Protein AF-A0A7K2NLE5-F1 (afdb_monomer_lite)

Secondary structure (DSSP, 8-state):
-HHHHHHHHHHHHHHTT--GGGTTTS-----------HHHHHHTTS-TT-HHHHHHHH-HHHHHHHHHHHHT-

Structure (mmCIF, N/CA/C/O backbone):
data_AF-A0A7K2NLE5-F1
#
_entry.id   AF-A0A7K2NLE5-F1
#
loop_
_atom_site.group_PDB
_atom_site.id
_atom_site.type_symbol
_atom_site.label_atom_id
_atom_site.label_alt_id
_atom_site.label_comp_id
_atom_site.label_asym_id
_atom_site.label_entity_id
_atom_site.label_seq_id
_atom_site.pdbx_PDB_ins_code
_atom_site.Cartn_x
_atom_site.Cartn_y
_atom_site.Cartn_z
_atom_site.occupancy
_atom_site.B_iso_or_equiv
_atom_site.auth_seq_id
_atom_site.auth_comp_id
_atom_site.auth_asym_id
_atom_site.auth_atom_id
_atom_site.pdbx_PDB_model_num
ATOM 1 N N . GLN A 1 1 ? 13.847 -1.722 -7.180 1.00 61.47 1 GLN A N 1
ATOM 2 C CA . GLN A 1 1 ? 13.169 -0.452 -6.843 1.00 61.47 1 GLN A CA 1
ATOM 3 C C . GLN A 1 1 ? 11.784 -0.692 -6.236 1.00 61.47 1 GLN A C 1
ATOM 5 O O . GLN A 1 1 ? 11.597 -0.353 -5.081 1.00 61.47 1 GLN A O 1
ATOM 10 N N . GLN A 1 2 ? 10.845 -1.365 -6.918 1.00 62.56 2 GLN A N 1
ATOM 11 C CA . GLN A 1 2 ? 9.472 -1.550 -6.399 1.00 62.56 2 GLN A CA 1
ATOM 12 C C . GLN A 1 2 ? 9.358 -2.315 -5.057 1.00 62.56 2 GLN A C 1
ATOM 14 O O . GLN A 1 2 ? 8.480 -1.994 -4.267 1.00 62.56 2 GLN A O 1
ATOM 19 N N . ARG A 1 3 ? 10.233 -3.295 -4.771 1.00 78.56 3 ARG A N 1
ATOM 20 C CA . ARG A 1 3 ? 10.199 -4.051 -3.500 1.00 78.56 3 ARG A CA 1
ATOM 21 C C . ARG A 1 3 ? 10.608 -3.201 -2.292 1.00 78.56 3 ARG A C 1
ATOM 23 O O . ARG A 1 3 ? 9.852 -3.120 -1.337 1.00 78.56 3 ARG A O 1
ATOM 30 N N . LEU A 1 4 ? 11.740 -2.502 -2.401 1.00 82.19 4 LEU A N 1
ATOM 31 C CA . LEU A 1 4 ? 12.205 -1.564 -1.372 1.00 82.19 4 LEU A CA 1
ATOM 32 C C . LEU A 1 4 ? 11.171 -0.472 -1.105 1.00 82.19 4 LEU A C 1
ATOM 34 O O . LEU A 1 4 ? 10.966 -0.102 0.036 1.00 82.19 4 LEU A O 1
ATOM 38 N N . LEU A 1 5 ? 10.490 0.011 -2.147 1.00 82.12 5 LEU A N 1
ATOM 39 C CA . LEU A 1 5 ? 9.446 1.018 -1.989 1.00 82.12 5 LEU A CA 1
ATOM 40 C C . LEU A 1 5 ? 8.239 0.497 -1.188 1.00 82.12 5 LEU A C 1
ATOM 42 O O . LEU A 1 5 ? 7.650 1.253 -0.423 1.00 82.12 5 LEU A O 1
ATOM 46 N N . LEU A 1 6 ? 7.862 -0.775 -1.353 1.00 84.44 6 LEU A N 1
ATOM 47 C CA . LEU A 1 6 ? 6.795 -1.386 -0.554 1.00 84.44 6 LEU A CA 1
ATOM 48 C C . LEU A 1 6 ? 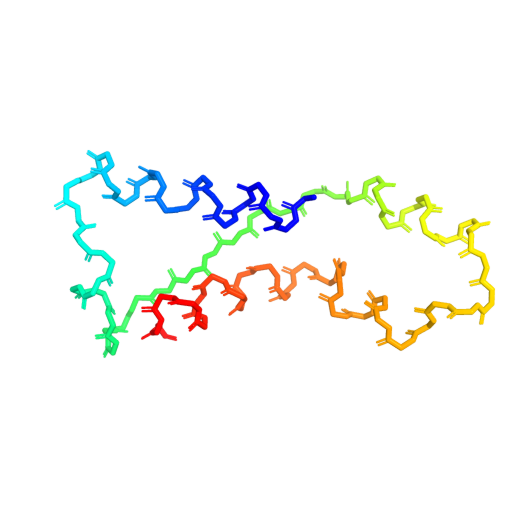7.226 -1.579 0.904 1.00 84.44 6 LEU A C 1
ATOM 50 O O . LEU A 1 6 ? 6.461 -1.241 1.802 1.00 84.44 6 LEU A O 1
ATOM 54 N N . GLU A 1 7 ? 8.444 -2.076 1.127 1.00 87.50 7 GLU A N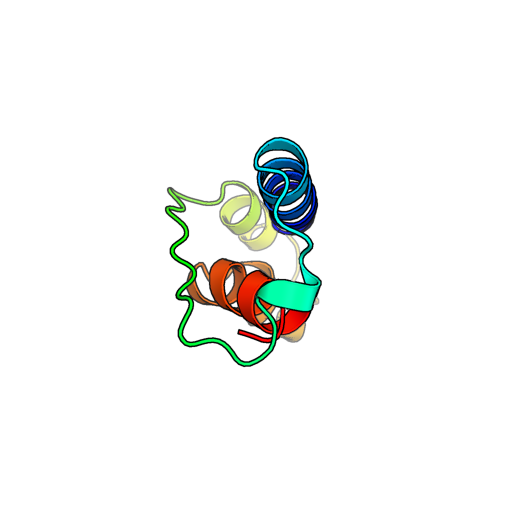 1
ATOM 55 C CA . GLU A 1 7 ? 9.018 -2.271 2.465 1.00 87.50 7 GLU A CA 1
ATOM 56 C C . GLU A 1 7 ? 9.093 -0.937 3.228 1.00 87.50 7 GLU A C 1
ATOM 58 O O . GLU A 1 7 ? 8.522 -0.813 4.307 1.00 87.50 7 GLU A O 1
ATOM 63 N N . THR A 1 8 ? 9.665 0.108 2.625 1.00 88.38 8 THR A N 1
ATOM 64 C CA . THR A 1 8 ? 9.792 1.418 3.284 1.00 88.38 8 THR A CA 1
ATOM 65 C C . THR A 1 8 ? 8.455 2.123 3.491 1.00 88.38 8 THR A C 1
ATOM 67 O O . THR A 1 8 ? 8.291 2.850 4.469 1.00 88.38 8 THR A O 1
ATOM 70 N N . SER A 1 9 ? 7.474 1.911 2.605 1.00 86.38 9 SER A N 1
ATOM 71 C CA . SER A 1 9 ? 6.116 2.437 2.808 1.00 86.38 9 SER A CA 1
ATOM 72 C C . SER A 1 9 ? 5.437 1.783 4.012 1.00 86.38 9 SER A C 1
ATOM 74 O O . SER A 1 9 ? 4.732 2.461 4.755 1.00 86.38 9 SER A O 1
ATOM 76 N N . TRP A 1 10 ? 5.659 0.483 4.226 1.00 88.19 10 TRP A N 1
ATOM 77 C CA . TRP A 1 10 ? 5.147 -0.234 5.393 1.00 88.19 10 TRP A CA 1
ATOM 78 C C . TRP A 1 10 ? 5.824 0.239 6.685 1.00 88.19 10 TRP A C 1
ATOM 80 O O . TRP A 1 10 ? 5.141 0.626 7.630 1.00 88.19 10 TRP A O 1
ATOM 90 N N . GLU A 1 11 ? 7.157 0.303 6.695 1.00 91.69 11 GLU A N 1
ATOM 91 C CA . GLU A 1 11 ? 7.941 0.791 7.839 1.00 91.69 11 GLU A CA 1
ATOM 92 C C . GLU A 1 11 ? 7.554 2.224 8.238 1.00 91.69 11 GLU A C 1
ATOM 94 O O . GLU A 1 11 ? 7.479 2.548 9.423 1.00 91.69 11 GLU A O 1
ATO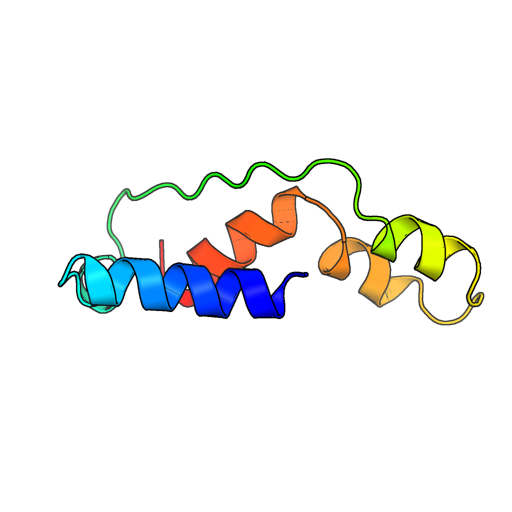M 99 N N . ALA A 1 12 ? 7.262 3.091 7.263 1.00 90.81 12 ALA A N 1
ATOM 100 C CA . ALA A 1 12 ? 6.817 4.458 7.525 1.00 90.81 12 ALA A CA 1
ATOM 101 C C . ALA A 1 12 ? 5.471 4.509 8.270 1.00 90.81 12 ALA A C 1
ATOM 103 O O . ALA A 1 12 ? 5.298 5.332 9.172 1.00 90.81 12 ALA A O 1
ATOM 104 N N . LEU A 1 13 ? 4.527 3.629 7.920 1.00 90.25 13 LEU A N 1
ATOM 105 C CA . LEU A 1 13 ? 3.240 3.518 8.613 1.00 90.25 13 LEU A CA 1
ATOM 106 C C . LEU A 1 13 ? 3.418 3.001 10.043 1.00 90.25 13 LEU A C 1
ATOM 108 O O . LEU A 1 13 ? 2.838 3.562 10.973 1.00 90.25 13 LEU A O 1
ATOM 112 N N . GLU A 1 14 ? 4.262 1.985 10.227 1.00 92.62 14 GLU A N 1
ATOM 113 C CA . GLU A 1 14 ? 4.578 1.441 11.550 1.00 92.62 14 GLU A CA 1
ATOM 114 C C . GLU A 1 14 ? 5.243 2.483 12.450 1.00 92.62 14 GLU A C 1
ATOM 116 O O . GLU A 1 14 ? 4.831 2.652 13.598 1.00 92.62 14 GLU A O 1
ATOM 121 N N . HIS A 1 15 ? 6.208 3.243 11.924 1.00 93.94 15 HIS A N 1
ATOM 122 C CA . HIS A 1 15 ? 6.846 4.338 12.656 1.00 93.94 15 HIS A CA 1
ATOM 123 C C . HIS A 1 15 ? 5.820 5.394 13.087 1.00 93.94 15 HIS A C 1
ATOM 125 O O . HIS A 1 15 ? 5.865 5.887 14.212 1.00 93.94 15 HIS A O 1
ATOM 131 N N . ALA A 1 16 ? 4.866 5.723 12.215 1.00 90.75 16 ALA A N 1
ATOM 132 C CA . ALA A 1 16 ? 3.791 6.660 12.527 1.00 90.75 16 ALA A CA 1
ATOM 133 C C . ALA A 1 16 ? 2.749 6.096 13.516 1.00 90.75 16 ALA A C 1
ATOM 135 O O . ALA A 1 16 ? 1.842 6.824 13.920 1.00 90.75 16 ALA A O 1
ATOM 136 N N . GLY A 1 17 ? 2.845 4.816 13.899 1.00 92.25 17 GLY A N 1
ATOM 137 C CA . GLY A 1 17 ? 1.854 4.137 14.732 1.00 92.25 17 GLY A CA 1
ATOM 138 C C . GLY A 1 17 ? 0.509 3.939 14.028 1.00 92.25 17 GLY A C 1
ATOM 139 O O . GLY A 1 17 ? -0.514 3.774 14.693 1.00 92.25 17 GLY A O 1
ATOM 140 N N . ILE A 1 18 ? 0.488 3.982 12.692 1.00 89.94 18 ILE A N 1
ATOM 141 C CA . ILE A 1 18 ? -0.721 3.831 11.884 1.00 89.94 18 ILE A CA 1
ATOM 142 C C . ILE A 1 18 ? -0.800 2.375 11.418 1.00 89.94 18 ILE A C 1
ATOM 144 O O . ILE A 1 18 ? -0.004 1.963 10.573 1.00 89.94 18 ILE A O 1
ATOM 148 N N . PRO A 1 19 ? -1.760 1.575 11.913 1.00 89.69 19 PRO A N 1
ATOM 149 C CA . PRO A 1 19 ? -1.943 0.229 11.399 1.00 89.69 19 PRO A CA 1
ATOM 150 C C . PRO A 1 19 ? -2.422 0.304 9.938 1.00 89.69 19 PRO A C 1
ATOM 152 O O . PRO A 1 19 ? -3.429 0.965 9.673 1.00 89.69 19 PRO A O 1
ATOM 155 N N . PRO A 1 20 ? -1.779 -0.400 8.987 1.00 83.50 20 PRO A N 1
ATOM 156 C CA . PRO A 1 20 ? -2.173 -0.387 7.574 1.00 83.50 20 PRO A CA 1
ATOM 157 C C . PRO A 1 20 ? -3.652 -0.727 7.344 1.00 83.50 20 PRO A C 1
ATOM 159 O O . PRO A 1 20 ? -4.311 -0.129 6.499 1.00 83.50 20 PRO A O 1
ATOM 162 N N . ALA A 1 21 ? -4.209 -1.624 8.164 1.00 87.50 21 ALA A N 1
ATOM 163 C CA . ALA A 1 21 ? -5.624 -1.987 8.124 1.00 87.50 21 ALA A CA 1
ATOM 164 C C . ALA A 1 21 ? -6.580 -0.808 8.399 1.00 87.50 21 ALA A C 1
ATOM 166 O O . ALA A 1 21 ? -7.709 -0.831 7.922 1.00 87.50 21 ALA A O 1
ATOM 167 N N . ALA A 1 22 ? -6.149 0.229 9.128 1.00 87.38 22 ALA A N 1
ATOM 168 C CA . ALA A 1 22 ? -6.966 1.423 9.365 1.00 87.38 22 ALA A CA 1
ATOM 169 C C . ALA A 1 22 ? -7.070 2.341 8.138 1.00 87.38 22 ALA A C 1
ATOM 171 O O . ALA A 1 22 ? -7.943 3.205 8.098 1.00 87.38 22 ALA A O 1
ATOM 172 N N . LEU A 1 23 ? -6.196 2.166 7.144 1.00 86.75 23 LEU A N 1
ATOM 173 C CA . LEU A 1 23 ? -6.226 2.930 5.900 1.00 86.75 23 LEU A CA 1
ATOM 174 C C . LEU A 1 23 ? -7.095 2.267 4.821 1.00 86.75 23 LEU A C 1
ATOM 176 O O . LEU A 1 23 ? -7.527 2.950 3.891 1.00 86.75 23 LEU A O 1
ATOM 180 N N . HIS A 1 24 ? -7.400 0.977 4.965 1.00 89.00 24 HIS A N 1
ATOM 181 C CA . HIS A 1 24 ? -8.201 0.215 4.010 1.00 89.00 24 HIS A CA 1
ATOM 182 C C . HIS A 1 24 ? -9.585 0.852 3.784 1.00 89.00 24 HIS A C 1
ATOM 184 O O . HIS A 1 24 ? -10.332 1.098 4.731 1.00 89.00 24 HIS A O 1
ATOM 190 N N . GLY A 1 25 ? -9.938 1.119 2.525 1.00 86.75 25 GLY A N 1
ATOM 191 C CA . GLY A 1 25 ? -11.218 1.716 2.126 1.00 86.75 25 GLY A CA 1
ATOM 192 C C . GLY A 1 25 ? -11.359 3.212 2.434 1.00 86.75 25 GLY A C 1
ATOM 193 O O . GLY A 1 25 ? -12.433 3.786 2.239 1.00 86.75 25 GLY A O 1
ATOM 194 N N . THR A 1 26 ? -10.300 3.863 2.921 1.00 90.69 26 THR A N 1
ATOM 195 C CA . THR A 1 26 ? -10.292 5.311 3.163 1.00 90.69 26 THR A CA 1
ATOM 196 C C . THR A 1 26 ? -9.959 6.079 1.887 1.00 90.69 26 THR A C 1
ATOM 198 O O . THR A 1 26 ? -9.400 5.547 0.936 1.00 90.69 26 THR A O 1
ATOM 201 N N . ARG A 1 27 ? -10.246 7.384 1.867 1.00 89.88 27 ARG A N 1
ATOM 202 C CA . ARG A 1 27 ? -9.902 8.269 0.741 1.00 89.88 27 ARG A CA 1
ATOM 203 C C . ARG A 1 27 ? -8.438 8.736 0.791 1.00 89.88 27 ARG A C 1
ATOM 205 O O . ARG A 1 27 ? -8.171 9.930 0.652 1.00 89.88 27 ARG A O 1
ATOM 212 N N . THR A 1 28 ? -7.505 7.819 1.035 1.00 90.44 28 THR A N 1
ATOM 213 C CA . THR A 1 28 ? -6.071 8.121 1.152 1.00 90.44 28 THR A CA 1
ATOM 214 C C . THR A 1 28 ? -5.392 7.982 -0.208 1.00 90.44 28 THR A C 1
ATOM 216 O O . THR A 1 28 ? -5.558 6.983 -0.895 1.00 90.44 28 THR A O 1
ATOM 219 N N . GLY A 1 29 ? -4.626 8.993 -0.622 1.00 87.19 29 GLY A N 1
ATOM 220 C CA . GLY A 1 29 ? -3.899 8.979 -1.895 1.00 87.19 29 GLY A CA 1
ATOM 221 C C . GLY A 1 29 ? -2.423 8.632 -1.715 1.00 87.19 29 GLY A C 1
ATOM 222 O O . GLY A 1 29 ? -1.801 9.073 -0.751 1.00 87.19 29 GLY A O 1
ATOM 223 N N . VAL A 1 30 ? -1.850 7.899 -2.673 1.00 85.38 30 VAL A N 1
ATOM 224 C CA . VAL A 1 30 ? -0.411 7.595 -2.724 1.00 85.38 30 VAL A CA 1
ATOM 225 C C . VAL A 1 30 ? 0.247 8.366 -3.862 1.00 85.38 30 VAL A C 1
ATOM 227 O O . VAL A 1 30 ? -0.155 8.250 -5.021 1.00 85.38 30 VAL A O 1
ATOM 230 N N . TYR A 1 31 ? 1.307 9.104 -3.540 1.00 82.75 31 TYR A N 1
ATOM 231 C CA . TYR A 1 31 ? 2.097 9.871 -4.499 1.00 82.75 31 TYR A CA 1
ATOM 232 C C . TYR A 1 31 ? 3.566 9.470 -4.376 1.00 82.75 31 TYR A C 1
ATOM 234 O O . TYR A 1 31 ? 4.137 9.521 -3.291 1.00 82.75 31 TYR A O 1
ATOM 242 N N . THR A 1 32 ? 4.188 9.069 -5.485 1.00 79.62 32 THR A N 1
ATOM 243 C CA . THR A 1 32 ? 5.587 8.618 -5.510 1.00 79.62 32 THR A CA 1
ATOM 244 C C . THR A 1 32 ? 6.388 9.446 -6.505 1.00 79.62 32 THR A C 1
ATOM 246 O O . THR A 1 32 ? 6.089 9.435 -7.700 1.00 79.62 32 THR A O 1
ATOM 249 N N . GLY A 1 33 ? 7.421 10.142 -6.027 1.00 76.75 33 GLY A N 1
ATOM 250 C CA . GLY A 1 33 ? 8.396 10.815 -6.881 1.00 76.75 33 GLY A CA 1
ATOM 251 C C . GLY A 1 33 ? 9.459 9.827 -7.351 1.00 76.75 33 GLY A C 1
ATOM 252 O O . GLY A 1 33 ? 10.218 9.309 -6.539 1.00 76.75 33 GLY A O 1
ATOM 253 N N . LEU A 1 34 ? 9.511 9.555 -8.655 1.00 69.75 34 LEU A N 1
ATOM 254 C CA . LEU A 1 34 ? 10.519 8.688 -9.264 1.00 69.75 34 LEU A CA 1
ATOM 255 C C . LEU A 1 34 ? 11.279 9.489 -10.320 1.00 69.75 34 LEU A C 1
ATOM 257 O O . LEU A 1 34 ? 10.725 9.816 -11.368 1.00 69.75 34 LEU A O 1
ATOM 261 N N . SER A 1 35 ? 12.545 9.804 -10.060 1.00 59.62 35 SER A N 1
ATOM 262 C CA . SER A 1 35 ? 13.475 10.282 -11.083 1.00 59.62 35 SER A CA 1
ATOM 263 C C . SER A 1 35 ? 14.183 9.075 -11.702 1.00 59.62 35 SER A C 1
ATOM 265 O O . SER A 1 35 ? 14.629 8.189 -10.982 1.00 59.62 35 SER A O 1
ATOM 267 N N . THR A 1 36 ? 14.181 9.012 -13.040 1.00 54.25 36 THR A N 1
ATOM 268 C CA . THR A 1 36 ? 14.910 8.064 -13.913 1.00 54.25 36 THR A CA 1
ATOM 269 C C . THR A 1 36 ? 15.374 6.756 -13.261 1.00 54.25 36 THR A C 1
ATOM 271 O O . THR A 1 36 ? 16.401 6.685 -12.594 1.00 54.25 36 THR A O 1
ATOM 274 N N . SER A 1 37 ? 14.638 5.678 -13.531 1.00 55.31 37 SER A N 1
ATOM 275 C CA . SER A 1 37 ? 15.032 4.324 -13.149 1.00 55.31 37 SER A CA 1
ATOM 276 C C . SER A 1 37 ? 16.212 3.858 -14.013 1.00 55.31 37 SER A C 1
ATOM 278 O O . SER A 1 37 ? 16.007 3.414 -15.142 1.00 55.31 37 SER A O 1
ATOM 280 N N . ASP A 1 38 ? 17.440 3.890 -13.485 1.00 53.81 38 ASP A N 1
ATOM 281 C CA . ASP A 1 38 ? 18.615 3.247 -14.114 1.00 53.81 38 ASP A CA 1
ATOM 282 C C . ASP A 1 38 ? 18.375 1.754 -14.402 1.00 53.81 38 ASP A C 1
ATOM 284 O O . ASP A 1 38 ? 18.948 1.167 -15.319 1.00 53.81 38 ASP A O 1
ATOM 288 N N . TYR A 1 39 ? 17.439 1.141 -13.674 1.00 51.94 39 TYR A N 1
ATOM 289 C CA . TYR A 1 39 ? 16.982 -0.224 -13.904 1.00 51.94 39 TYR A CA 1
ATOM 290 C C . TYR A 1 39 ? 16.207 -0.374 -15.229 1.00 51.94 39 TYR A C 1
ATOM 292 O O . TYR A 1 39 ? 16.360 -1.380 -15.918 1.00 51.94 39 TYR A O 1
ATOM 300 N N . ALA A 1 40 ? 15.431 0.641 -15.636 1.00 52.03 40 ALA A N 1
ATOM 301 C CA . ALA A 1 40 ? 14.761 0.682 -16.942 1.00 52.03 40 ALA A CA 1
ATOM 302 C C . ALA A 1 40 ? 15.769 0.759 -18.095 1.00 52.03 40 ALA A C 1
ATOM 304 O O . ALA A 1 40 ? 15.592 0.109 -19.125 1.00 52.03 40 ALA A O 1
ATOM 305 N N . ALA A 1 41 ? 16.831 1.544 -17.900 1.00 52.25 41 ALA A N 1
ATOM 306 C CA . ALA A 1 41 ? 17.909 1.707 -18.868 1.00 52.25 41 ALA A CA 1
ATOM 307 C C . ALA A 1 41 ? 18.758 0.429 -19.002 1.00 52.25 41 ALA A C 1
ATOM 309 O O . ALA A 1 41 ? 19.214 0.111 -20.099 1.00 52.25 41 ALA A O 1
ATOM 310 N N . HIS A 1 42 ? 18.930 -0.335 -17.917 1.00 53.88 42 HIS A N 1
ATOM 311 C CA . HIS A 1 42 ? 19.621 -1.628 -17.944 1.00 53.88 42 HIS A CA 1
ATOM 312 C C . HIS A 1 42 ? 18.789 -2.737 -18.613 1.00 53.88 42 HIS A C 1
ATOM 314 O O . HIS A 1 42 ? 19.328 -3.508 -19.403 1.00 53.88 42 HIS A O 1
ATOM 320 N N . LEU A 1 43 ? 17.471 -2.772 -18.378 1.00 53.09 43 LEU A N 1
ATOM 321 C CA . LEU A 1 43 ? 16.537 -3.691 -19.050 1.00 53.09 43 LEU A CA 1
ATOM 322 C C . LEU A 1 43 ? 16.442 -3.451 -20.563 1.00 53.09 43 LEU A C 1
ATOM 324 O O . LEU A 1 43 ? 16.267 -4.399 -21.313 1.00 53.09 43 LEU A O 1
ATOM 328 N N . GLY A 1 44 ? 16.619 -2.211 -21.033 1.00 52.94 44 GLY A N 1
ATOM 329 C CA . GLY A 1 44 ? 16.647 -1.904 -22.469 1.00 52.94 44 GLY A CA 1
ATOM 330 C C . GLY A 1 44 ? 17.825 -2.525 -23.235 1.00 52.94 44 GLY A C 1
ATOM 331 O O . GLY A 1 44 ? 17.782 -2.580 -24.458 1.00 52.94 44 GLY A O 1
ATOM 332 N N . ARG A 1 45 ? 18.873 -2.995 -22.538 1.00 53.06 45 ARG A N 1
ATOM 333 C CA . ARG A 1 45 ? 20.018 -3.701 -23.144 1.00 53.06 45 ARG A CA 1
ATOM 334 C C . ARG A 1 45 ? 19.904 -5.226 -23.071 1.00 53.06 45 ARG A C 1
ATOM 336 O O . ARG A 1 45 ? 20.701 -5.906 -23.709 1.00 53.06 45 ARG A O 1
ATOM 343 N N . ALA A 1 46 ? 18.949 -5.758 -22.306 1.00 54.47 46 ALA A N 1
ATOM 344 C CA . ALA A 1 46 ? 18.775 -7.188 -22.088 1.00 54.47 46 ALA A CA 1
ATOM 345 C C . ALA A 1 46 ? 17.450 -7.682 -22.696 1.00 54.47 46 ALA A C 1
ATOM 347 O O . ALA A 1 46 ? 16.406 -7.621 -22.058 1.00 54.47 46 ALA A O 1
ATOM 348 N N . ALA A 1 47 ? 17.581 -8.238 -23.902 1.00 49.97 47 ALA A N 1
ATOM 349 C CA . ALA A 1 47 ? 16.765 -9.299 -24.496 1.00 49.97 47 ALA A CA 1
ATOM 350 C C . ALA A 1 47 ? 15.335 -8.990 -24.989 1.00 49.97 47 ALA A C 1
ATOM 352 O O . ALA A 1 47 ? 14.472 -8.475 -24.283 1.00 49.97 47 ALA A O 1
ATOM 353 N N . GLU A 1 48 ? 15.090 -9.487 -26.203 1.00 52.81 48 GLU A N 1
ATOM 354 C CA . GLU A 1 48 ? 13.815 -9.646 -26.917 1.00 52.81 48 GLU A CA 1
ATOM 355 C C . GLU A 1 48 ? 12.770 -10.508 -26.157 1.00 52.81 48 GLU A C 1
ATOM 357 O O . GLU A 1 48 ? 11.632 -10.627 -26.604 1.00 52.81 48 GLU A O 1
ATOM 362 N N . ASP A 1 49 ? 13.107 -11.045 -24.975 1.00 53.28 49 ASP A N 1
ATOM 363 C CA . ASP A 1 49 ? 12.320 -12.045 -24.234 1.00 53.28 49 ASP A CA 1
ATOM 364 C C . ASP A 1 49 ? 11.487 -11.498 -23.045 1.00 53.28 49 ASP A C 1
ATOM 366 O O . ASP A 1 49 ? 10.780 -12.262 -22.388 1.00 53.28 49 ASP A O 1
ATOM 370 N N . VAL A 1 50 ? 11.542 -10.194 -22.716 1.00 54.22 50 VAL A N 1
ATOM 371 C CA . VAL A 1 50 ? 10.967 -9.642 -21.452 1.00 54.22 50 VAL A CA 1
ATOM 372 C C . VAL A 1 50 ? 9.807 -8.646 -21.665 1.00 54.22 50 VAL A C 1
ATOM 374 O O . VAL A 1 50 ? 9.335 -7.997 -20.727 1.00 54.22 50 VAL A O 1
ATOM 377 N N . GLU A 1 51 ? 9.287 -8.523 -22.888 1.00 52.91 51 GLU A N 1
ATOM 378 C CA . GLU A 1 51 ? 8.429 -7.391 -23.279 1.00 52.91 51 GLU A CA 1
ATOM 379 C C . GLU A 1 51 ? 7.106 -7.287 -22.488 1.00 52.91 51 GLU A C 1
ATOM 381 O O . GLU A 1 51 ? 6.675 -6.189 -22.130 1.00 52.91 51 GLU A O 1
ATOM 386 N N . ALA A 1 52 ? 6.498 -8.412 -22.093 1.00 51.44 52 ALA A N 1
ATOM 387 C CA . ALA A 1 52 ? 5.204 -8.413 -21.396 1.00 51.44 52 ALA A CA 1
ATOM 388 C C . ALA A 1 52 ? 5.267 -7.940 -19.924 1.00 51.44 52 ALA A C 1
ATOM 390 O O . ALA A 1 52 ? 4.299 -7.376 -19.411 1.00 51.44 52 ALA A O 1
ATOM 391 N N . HIS A 1 53 ? 6.396 -8.126 -19.228 1.00 52.22 53 HIS A N 1
ATOM 392 C CA . HIS A 1 53 ? 6.553 -7.747 -17.811 1.00 52.22 53 HIS A CA 1
ATOM 393 C C . HIS A 1 53 ? 7.244 -6.388 -17.613 1.00 52.22 53 HIS A C 1
ATOM 395 O O . HIS A 1 53 ? 7.297 -5.859 -16.498 1.00 52.22 53 HIS A O 1
ATOM 401 N N . ARG A 1 54 ? 7.745 -5.786 -18.697 1.00 51.34 54 ARG A N 1
ATOM 402 C CA . ARG A 1 54 ? 8.467 -4.509 -18.678 1.00 51.34 54 ARG A CA 1
ATOM 403 C C . ARG A 1 54 ? 7.550 -3.318 -18.386 1.00 51.34 54 ARG A C 1
ATOM 405 O O . ARG A 1 54 ? 7.933 -2.413 -17.645 1.00 51.34 54 ARG A O 1
ATOM 412 N N . LEU A 1 55 ? 6.324 -3.336 -18.915 1.00 50.91 55 LEU A N 1
ATOM 413 C CA . LEU A 1 55 ? 5.379 -2.224 -18.771 1.00 50.91 55 LEU A CA 1
ATOM 414 C C . LEU A 1 55 ? 4.906 -2.040 -17.318 1.00 50.91 55 LEU A C 1
ATOM 416 O O . LEU A 1 55 ? 4.815 -0.916 -16.834 1.00 50.91 55 LEU A O 1
ATOM 420 N N . THR A 1 56 ? 4.657 -3.132 -16.589 1.00 52.00 56 THR A N 1
ATOM 421 C CA . THR A 1 56 ? 4.196 -3.093 -15.187 1.00 52.00 56 THR A CA 1
ATOM 422 C C . THR A 1 56 ? 5.346 -3.046 -14.175 1.00 52.00 56 THR A C 1
ATOM 424 O O . THR A 1 56 ? 5.195 -2.523 -13.070 1.00 52.00 56 THR A O 1
ATOM 427 N N . GLY A 1 57 ? 6.530 -3.545 -14.538 1.00 51.12 57 GLY A N 1
ATOM 428 C CA . GLY A 1 57 ? 7.700 -3.559 -13.656 1.00 51.12 57 GLY A CA 1
ATOM 429 C C . GLY A 1 57 ? 8.416 -2.213 -13.510 1.00 51.12 57 GLY A C 1
ATOM 430 O O . GLY A 1 57 ? 9.174 -2.034 -12.553 1.00 51.12 57 GLY A O 1
ATOM 431 N N . VAL A 1 58 ? 8.209 -1.270 -14.439 1.00 53.84 58 VAL A N 1
ATOM 432 C CA . VAL A 1 58 ? 9.047 -0.057 -14.513 1.00 53.84 58 VAL A CA 1
ATOM 433 C C . VAL A 1 58 ? 8.289 1.241 -14.812 1.00 53.84 58 VAL A C 1
ATOM 435 O O . VAL A 1 58 ? 8.875 2.316 -14.690 1.00 53.84 58 VAL A O 1
ATOM 438 N N . ALA A 1 59 ? 6.995 1.186 -15.145 1.00 59.88 59 ALA A N 1
ATOM 439 C CA . ALA A 1 59 ? 6.196 2.400 -15.286 1.00 59.88 59 ALA A CA 1
ATOM 440 C C . ALA A 1 59 ? 6.065 3.127 -13.926 1.00 59.88 59 ALA A C 1
ATOM 442 O O . ALA A 1 59 ? 5.638 2.506 -12.947 1.00 59.88 59 ALA A O 1
ATOM 443 N N . PRO A 1 60 ? 6.384 4.434 -13.842 1.00 59.25 60 PRO A N 1
ATOM 444 C CA . PRO A 1 60 ? 6.314 5.196 -12.592 1.00 59.25 60 PRO A CA 1
ATOM 445 C C . PRO A 1 60 ? 4.925 5.198 -11.943 1.00 59.25 60 PRO A C 1
ATOM 447 O O . PRO A 1 60 ? 4.810 5.152 -10.723 1.00 59.25 60 PRO A O 1
ATOM 450 N N . SER A 1 61 ? 3.869 5.177 -12.760 1.00 59.88 61 SER A N 1
ATOM 451 C CA . SER A 1 61 ? 2.471 5.096 -12.318 1.00 59.88 61 SER A CA 1
ATOM 452 C C . SER A 1 61 ? 2.124 3.780 -11.614 1.00 59.88 61 SER A C 1
ATOM 454 O O . SER A 1 61 ? 1.204 3.736 -10.803 1.00 59.88 61 SER A O 1
ATOM 456 N N . VAL A 1 62 ? 2.859 2.701 -11.891 1.00 66.69 62 VAL A N 1
ATOM 457 C CA . VAL A 1 62 ? 2.606 1.387 -11.285 1.00 66.69 62 VAL A CA 1
ATOM 458 C C . VAL A 1 62 ? 3.200 1.304 -9.878 1.00 66.69 62 VAL A C 1
ATOM 460 O O . VAL A 1 62 ? 2.727 0.523 -9.058 1.00 66.69 62 VAL A O 1
ATOM 463 N N . ALA A 1 63 ? 4.191 2.136 -9.549 1.00 70.06 63 ALA A N 1
ATOM 464 C CA . ALA A 1 63 ? 4.780 2.159 -8.214 1.00 70.06 63 ALA A CA 1
ATOM 465 C C . ALA A 1 63 ? 3.783 2.648 -7.151 1.00 70.06 63 ALA A C 1
ATOM 467 O O . ALA A 1 63 ? 3.578 1.956 -6.155 1.00 70.06 63 ALA A O 1
ATOM 468 N N . SER A 1 64 ? 3.108 3.778 -7.392 1.00 76.88 64 SER A N 1
ATOM 469 C CA . SER A 1 64 ? 2.046 4.268 -6.505 1.00 76.88 64 SER A CA 1
ATOM 470 C C . SER A 1 64 ? 0.844 3.322 -6.488 1.00 76.88 64 SER A C 1
ATOM 472 O O . SER A 1 64 ? 0.359 2.978 -5.414 1.00 76.88 64 SER A O 1
ATOM 474 N N . GLY A 1 65 ? 0.424 2.814 -7.654 1.00 79.94 65 GLY A N 1
ATOM 475 C CA . GLY A 1 65 ? -0.703 1.883 -7.757 1.00 79.94 65 GLY A CA 1
ATOM 476 C C . GLY A 1 65 ? -0.502 0.577 -6.979 1.00 79.94 65 GLY A C 1
ATOM 477 O O . GLY A 1 65 ? -1.446 0.076 -6.375 1.00 79.94 65 GLY A O 1
ATOM 478 N N . ARG A 1 66 ? 0.723 0.036 -6.928 1.00 83.06 66 ARG A N 1
ATOM 479 C CA . ARG A 1 66 ? 1.026 -1.178 -6.147 1.00 83.06 66 ARG A CA 1
ATOM 480 C C . ARG A 1 66 ? 0.930 -0.947 -4.642 1.00 83.06 66 ARG A C 1
ATOM 482 O O . ARG A 1 66 ? 0.467 -1.840 -3.941 1.00 83.06 66 ARG A O 1
ATOM 489 N N . ILE A 1 67 ? 1.343 0.223 -4.157 1.00 80.75 67 ILE A N 1
ATOM 490 C CA . ILE A 1 67 ? 1.196 0.584 -2.741 1.00 80.75 67 ILE A CA 1
ATOM 491 C C . ILE A 1 67 ? -0.289 0.747 -2.411 1.00 80.75 67 ILE A C 1
ATOM 493 O O . ILE A 1 67 ? -0.757 0.135 -1.455 1.00 80.75 67 ILE A O 1
ATOM 497 N N . SER A 1 68 ? -1.044 1.488 -3.233 1.00 83.12 68 SER A N 1
ATOM 498 C CA . SER A 1 68 ? -2.492 1.642 -3.046 1.00 83.12 68 SER A CA 1
ATOM 499 C C . SER A 1 68 ? -3.209 0.294 -3.022 1.00 83.12 68 SER A C 1
ATOM 501 O O . SER A 1 68 ? -3.975 0.026 -2.105 1.00 83.12 68 SER A O 1
ATOM 503 N N . TYR A 1 69 ? -2.899 -0.599 -3.966 1.00 84.75 69 TYR A N 1
ATOM 504 C CA . TYR A 1 69 ? -3.507 -1.928 -4.032 1.00 84.75 69 TYR A CA 1
ATOM 505 C C . TYR A 1 69 ? -3.216 -2.780 -2.787 1.00 84.75 69 TYR A C 1
ATOM 507 O O . TYR A 1 69 ? -4.121 -3.422 -2.262 1.00 84.75 69 TYR A O 1
ATOM 515 N N . VAL A 1 70 ? -1.972 -2.782 -2.294 1.00 86.00 70 VAL A N 1
ATOM 516 C CA . VAL A 1 70 ? -1.581 -3.566 -1.107 1.00 86.00 70 VAL A CA 1
ATOM 517 C C . VAL A 1 70 ? -2.199 -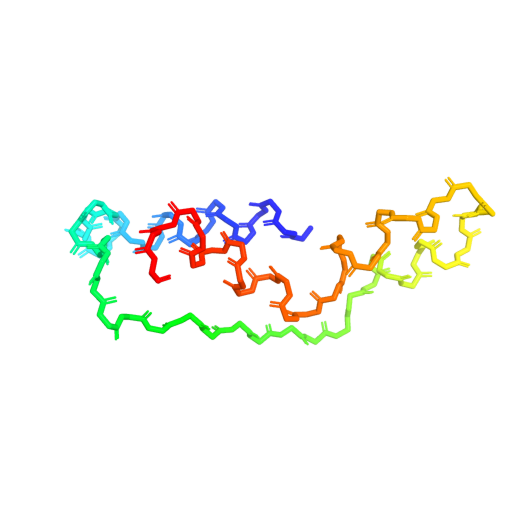3.006 0.177 1.00 86.00 70 VAL A C 1
ATOM 519 O O . VAL A 1 70 ? -2.594 -3.778 1.046 1.00 86.00 70 VAL A O 1
ATOM 522 N N . LEU A 1 71 ? -2.310 -1.680 0.295 1.00 82.75 71 LEU A N 1
ATOM 523 C CA . LEU A 1 71 ? -2.916 -1.010 1.451 1.00 82.75 71 LEU A CA 1
ATOM 524 C C . LEU A 1 71 ? -4.454 -0.927 1.365 1.00 82.75 71 LEU A C 1
ATOM 526 O O . LEU A 1 71 ? -5.112 -0.594 2.349 1.00 82.75 71 LEU A O 1
ATOM 530 N N . GLY A 1 72 ? -5.036 -1.256 0.208 1.00 79.81 72 GLY A N 1
ATOM 531 C CA . GLY A 1 72 ? -6.472 -1.188 -0.065 1.00 79.81 72 GLY A CA 1
ATOM 532 C C . GLY A 1 72 ? -7.029 0.235 -0.081 1.00 79.81 72 GLY A C 1
ATOM 533 O O . GLY A 1 72 ? -8.093 0.477 0.488 1.00 79.81 72 GLY A O 1
ATOM 534 N N . LEU A 1 73 ? -6.278 1.149 -0.696 1.00 80.31 73 LEU A N 1
ATOM 535 C CA . LEU A 1 73 ? -6.612 2.560 -0.906 1.00 80.31 73 LEU A CA 1
ATOM 536 C C . LEU A 1 73 ? -7.304 2.799 -2.251 1.00 80.31 73 LEU A C 1
ATOM 538 O O . LEU A 1 73 ? -6.908 2.130 -3.235 1.00 80.31 73 LEU A O 1
#

Radius of gyration: 14.51 Å; chains: 1; bounding box: 31×23×42 Å

pLDDT: mean 72.64, std 15.75, range [49.97, 93.94]

Sequence (73 aa):
QQRLLLETSWEALEHAGIPPAA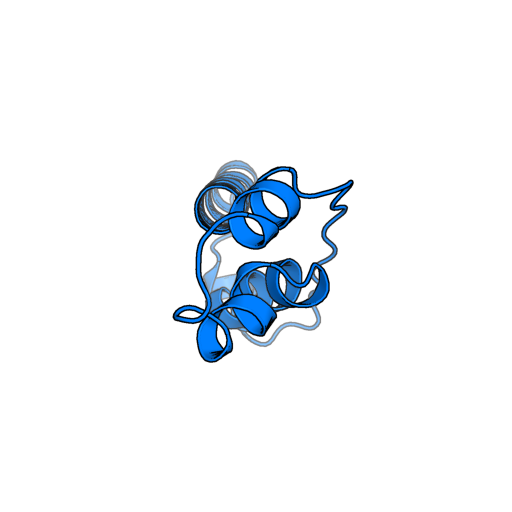LHGTRTGVYTGLSTSDYAAHLGRAAEDVEAHRLT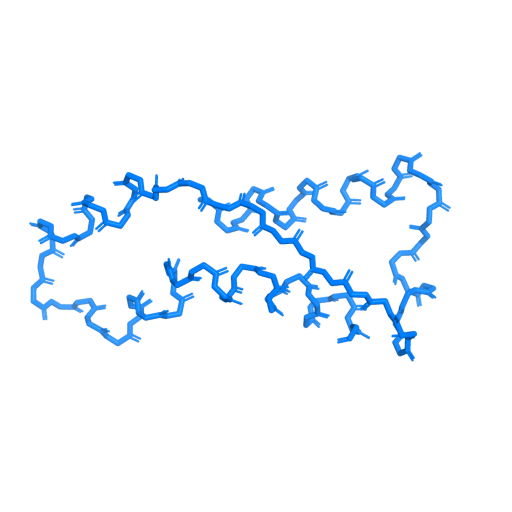GVAPSVASGRISYVLGL

Foldseek 3Di:
DLVVLLVVVCVVCVVVVHDLQVCAPPPDFFDDDDDDDVVLVVVVVDDPPCVVVSCLVDPPVNSRVVNCVVSND